Protein AF-A0A357B4R1-F1 (afdb_monomer)

Solvent-accessible surface area (backbone atoms only — not comparable to full-atom values): 4117 Å² total; per-residue (Å²): 117,78,61,36,37,38,28,35,53,94,86,51,65,47,52,56,55,44,47,54,52,20,64,74,68,74,35,58,66,44,50,58,87,71,64,66,84,69,75,78,90,42,32,25,37,41,44,46,46,73,52,96,92,36,55,52,64,44,73,59,46,54,72,68,35,51,60,77,47,114

Foldseek 3Di:
DAAEEEEEDDPCPLVVVRVVVCVVVVHYYDYVVVVDDDPQPHEYAYHADQDPNDRPCVVVCVVRHNYDYD

Sequence (70 aa):
MVSAIYYSSQTGHTRQYARLLAEALSLPWYDMARRVPAPKSREVIYMGWLFAGKVKGYEKAAKENRVKAV

Mean predicted aligned error: 7.3 Å

Nearest PDB structures (foldseek):
  5a6s-assembly1_B-2  TM=7.056E-01  e=4.575E-02  Clostridium phage phiCTP1
  5ux5-assembly4_D  TM=5.532E-01  e=1.188E-01  Corynebacterium freiburgense
  5ux5-assembly1_A  TM=5.644E-01  e=1.561E-01  Corynebacterium freiburgense
  8oy0-assembly1_A  TM=4.705E-01  e=1.383E+00  Acinetobacter baumannii ATCC 17978
  8oy0-assembly1_D  TM=4.705E-01  e=1.383E+00  Acinetobacter baumannii ATCC 17978

Secondary structure (DSSP, 8-state):
-EEEEEE--SSSHHHHHHHHHHHHHT--EEEGGGT----TT-EEEEEPPEETTEETTHHHHHHHSEEEE-

Radius of gyration: 11.0 Å; Cα contacts (8 Å, |Δi|>4): 116; chains: 1; bounding box: 29×24×27 Å

pLDDT: mean 74.09, std 8.83, range [52.22, 88.5]

Structure (mmCIF, N/CA/C/O backbone):
data_AF-A0A357B4R1-F1
#
_entry.id   AF-A0A357B4R1-F1
#
loop_
_atom_site.group_PDB
_atom_site.id
_atom_site.type_symbol
_atom_site.label_atom_id
_atom_site.label_alt_id
_atom_site.label_comp_id
_atom_site.label_asym_id
_atom_site.label_entity_id
_atom_site.label_seq_id
_atom_site.pdbx_PDB_ins_code
_atom_site.Cartn_x
_atom_site.Cartn_y
_atom_site.Cartn_z
_atom_site.occupancy
_atom_site.B_iso_or_equiv
_atom_site.auth_seq_id
_atom_site.auth_comp_id
_atom_site.auth_asym_id
_atom_site.auth_atom_id
_atom_site.pdbx_PDB_model_num
ATOM 1 N N . MET A 1 1 ? -16.512 -0.028 -4.799 1.00 60.34 1 MET A N 1
ATOM 2 C CA . MET A 1 1 ? -15.511 -0.966 -5.340 1.00 60.34 1 MET A CA 1
ATOM 3 C C . MET A 1 1 ? -14.116 -0.403 -5.117 1.00 60.34 1 MET A C 1
ATOM 5 O O . MET A 1 1 ? -13.848 0.731 -5.512 1.00 60.34 1 MET A O 1
ATOM 9 N N . VAL A 1 2 ? -13.233 -1.196 -4.501 1.00 69.88 2 VAL A N 1
ATOM 10 C CA . VAL A 1 2 ? -11.800 -0.877 -4.388 1.00 69.88 2 VAL A CA 1
ATOM 11 C C . VAL A 1 2 ? -11.204 -0.792 -5.790 1.00 69.88 2 VAL A C 1
ATOM 13 O O . VAL A 1 2 ? -11.457 -1.667 -6.609 1.00 69.88 2 VAL A O 1
ATOM 16 N N . SER A 1 3 ? -10.467 0.276 -6.086 1.00 76.88 3 SER A N 1
ATOM 17 C CA . SER A 1 3 ? -9.973 0.541 -7.445 1.00 76.88 3 SER A CA 1
ATOM 18 C C . SER A 1 3 ? -8.455 0.592 -7.575 1.00 76.88 3 SER A C 1
ATOM 20 O O . SER A 1 3 ? -7.958 0.544 -8.695 1.00 76.88 3 SER A O 1
ATOM 22 N N . ALA A 1 4 ? -7.716 0.738 -6.475 1.00 78.50 4 ALA A N 1
ATOM 23 C CA . ALA A 1 4 ? -6.258 0.786 -6.506 1.00 78.50 4 ALA A CA 1
ATOM 24 C C . ALA A 1 4 ? -5.649 0.413 -5.151 1.00 78.50 4 ALA A C 1
ATOM 26 O O . ALA A 1 4 ? -6.270 0.588 -4.097 1.00 78.50 4 ALA A O 1
ATOM 27 N N . ILE A 1 5 ? -4.407 -0.060 -5.198 1.00 82.44 5 ILE A N 1
ATOM 28 C CA . ILE A 1 5 ? -3.591 -0.362 -4.024 1.00 82.44 5 ILE A CA 1
ATOM 29 C C . ILE A 1 5 ? -2.479 0.680 -3.932 1.00 82.44 5 ILE A C 1
ATOM 31 O O . ILE A 1 5 ? -1.655 0.812 -4.835 1.00 82.44 5 ILE A O 1
ATOM 35 N N . TYR A 1 6 ? -2.436 1.413 -2.828 1.00 80.75 6 TYR A N 1
ATOM 36 C CA . TYR A 1 6 ? -1.323 2.289 -2.492 1.00 80.75 6 TYR A CA 1
ATOM 37 C C . TYR A 1 6 ? -0.407 1.575 -1.530 1.00 80.75 6 TYR A C 1
ATOM 39 O O . TYR A 1 6 ? -0.874 0.963 -0.576 1.00 80.75 6 TYR A O 1
ATOM 47 N N . TYR A 1 7 ? 0.896 1.695 -1.738 1.00 81.38 7 TYR A N 1
ATOM 48 C CA . TYR A 1 7 ? 1.851 1.205 -0.762 1.00 81.38 7 TYR A CA 1
ATOM 49 C C . TYR A 1 7 ? 2.922 2.244 -0.456 1.00 81.38 7 TYR A C 1
ATOM 51 O O . TYR A 1 7 ? 3.254 3.095 -1.283 1.00 81.38 7 TYR A O 1
ATOM 59 N N . SER A 1 8 ? 3.468 2.172 0.752 1.00 80.25 8 SER A N 1
ATOM 60 C CA . SER A 1 8 ? 4.683 2.880 1.131 1.00 80.25 8 SER A CA 1
ATOM 61 C C . SER A 1 8 ? 5.691 1.886 1.692 1.00 80.25 8 SER A C 1
ATOM 63 O O . SER A 1 8 ? 5.394 1.074 2.572 1.00 80.25 8 SER A O 1
ATOM 65 N N . SER A 1 9 ? 6.907 1.924 1.154 1.00 70.00 9 SER A N 1
ATOM 66 C CA . SER A 1 9 ? 7.985 1.036 1.572 1.00 70.00 9 SER A CA 1
ATOM 67 C C . SER A 1 9 ? 9.254 1.829 1.827 1.00 70.00 9 SER A C 1
ATOM 69 O O . SER A 1 9 ? 9.627 2.665 1.010 1.00 70.00 9 SER A O 1
ATOM 71 N N . GLN A 1 10 ? 9.915 1.563 2.954 1.00 70.44 10 GLN A N 1
ATOM 72 C CA . GLN A 1 10 ? 11.214 2.162 3.262 1.00 70.44 10 GLN A CA 1
ATOM 73 C C . GLN A 1 10 ? 12.369 1.337 2.673 1.00 70.44 10 GLN A C 1
ATOM 75 O O . GLN A 1 10 ? 13.302 1.901 2.117 1.00 70.44 10 GLN A O 1
ATOM 80 N N . THR A 1 11 ? 12.279 0.006 2.750 1.00 67.94 11 THR A N 1
ATOM 81 C CA . THR A 1 11 ? 13.329 -0.939 2.317 1.00 67.94 11 THR A CA 1
ATOM 82 C C . THR A 1 11 ? 12.893 -1.866 1.177 1.00 67.94 11 THR A C 1
ATOM 84 O O . THR A 1 11 ? 13.653 -2.726 0.748 1.00 67.94 11 THR A O 1
ATOM 87 N N . GLY A 1 12 ? 11.675 -1.704 0.652 1.00 68.44 12 GLY A N 1
ATOM 88 C CA . GLY A 1 12 ? 11.181 -2.444 -0.513 1.00 68.44 12 GLY A CA 1
ATOM 89 C C . GLY A 1 12 ? 10.388 -3.719 -0.205 1.00 68.44 12 GLY A C 1
ATOM 90 O O . GLY A 1 12 ? 9.787 -4.271 -1.124 1.00 68.44 12 GLY A O 1
ATOM 91 N N . HIS A 1 13 ? 10.295 -4.169 1.052 1.00 74.75 13 HIS A N 1
ATOM 92 C CA . HIS A 1 13 ? 9.506 -5.364 1.401 1.00 74.75 13 HIS A CA 1
ATOM 93 C C . HIS A 1 13 ? 8.007 -5.173 1.139 1.00 74.75 13 HIS A C 1
ATOM 95 O O . HIS A 1 13 ? 7.379 -5.998 0.480 1.00 74.75 13 HIS A O 1
ATOM 101 N N . THR A 1 14 ? 7.441 -4.043 1.569 1.00 80.38 14 THR A N 1
ATOM 102 C CA . THR A 1 14 ? 6.020 -3.712 1.354 1.00 80.38 14 THR A CA 1
ATOM 103 C C . THR A 1 14 ? 5.635 -3.703 -0.126 1.00 80.38 14 THR A C 1
ATOM 105 O O . THR A 1 14 ? 4.500 -4.013 -0.467 1.00 80.38 14 THR A O 1
ATOM 108 N N . ARG A 1 15 ? 6.582 -3.394 -1.023 1.00 81.75 15 ARG A N 1
ATOM 109 C CA . ARG A 1 15 ? 6.351 -3.409 -2.473 1.00 81.75 15 ARG A CA 1
ATOM 110 C C . ARG A 1 15 ? 6.028 -4.810 -2.988 1.00 81.75 15 ARG A C 1
ATOM 112 O O . ARG A 1 15 ? 5.172 -4.943 -3.856 1.00 81.75 15 ARG A O 1
ATOM 119 N N . GLN A 1 16 ? 6.704 -5.840 -2.477 1.00 83.56 16 GLN A N 1
ATOM 120 C CA . GLN A 1 16 ? 6.460 -7.221 -2.906 1.00 83.56 16 GLN A CA 1
ATOM 121 C C . GLN A 1 16 ? 5.060 -7.679 -2.491 1.00 83.56 16 GLN A C 1
ATOM 123 O O . GLN A 1 16 ? 4.322 -8.201 -3.319 1.00 83.56 16 GLN A O 1
ATOM 128 N N . TYR A 1 17 ? 4.654 -7.384 -1.254 1.00 85.06 17 TYR A N 1
ATOM 129 C CA . TYR A 1 17 ? 3.298 -7.674 -0.778 1.00 85.06 17 TYR A CA 1
ATOM 130 C C . TYR A 1 17 ? 2.229 -6.898 -1.548 1.00 85.06 17 TYR A C 1
ATOM 132 O O . TYR A 1 17 ? 1.220 -7.473 -1.950 1.00 85.06 17 TYR A O 1
ATOM 140 N 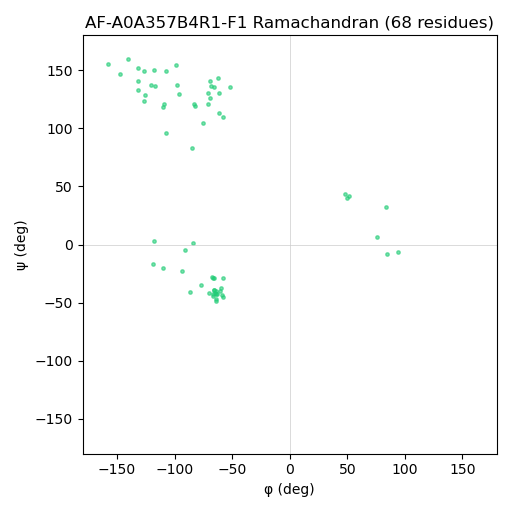N . ALA A 1 18 ? 2.475 -5.614 -1.823 1.00 83.62 18 ALA A N 1
ATOM 141 C CA . ALA A 1 18 ? 1.562 -4.802 -2.614 1.00 83.62 18 ALA A CA 1
ATOM 142 C C . ALA A 1 18 ? 1.361 -5.357 -4.021 1.00 83.62 18 ALA A C 1
ATOM 144 O O . ALA A 1 18 ? 0.234 -5.393 -4.508 1.00 83.62 18 ALA A O 1
ATOM 145 N N . ARG A 1 19 ? 2.441 -5.840 -4.642 1.00 85.62 19 ARG A N 1
ATOM 146 C CA . ARG A 1 19 ? 2.388 -6.508 -5.938 1.00 85.62 19 ARG A CA 1
ATOM 147 C C . ARG A 1 19 ? 1.586 -7.811 -5.873 1.00 85.62 19 ARG A C 1
ATOM 149 O O . ARG A 1 19 ? 0.705 -7.988 -6.702 1.00 85.62 19 ARG A O 1
ATOM 156 N N . LEU A 1 20 ? 1.842 -8.680 -4.894 1.00 88.50 20 LEU A N 1
ATOM 157 C CA . LEU A 1 20 ? 1.112 -9.948 -4.751 1.00 88.50 20 LEU A CA 1
ATOM 158 C C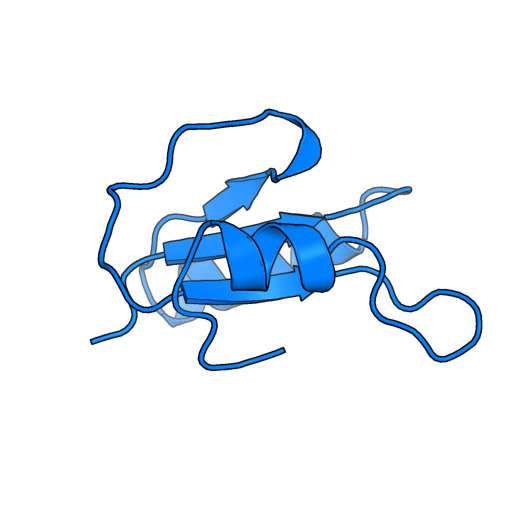 . LEU A 1 20 ? -0.393 -9.722 -4.575 1.00 88.50 20 LEU A C 1
ATOM 160 O O . LEU A 1 20 ? -1.203 -10.382 -5.222 1.00 88.50 20 LEU A O 1
ATOM 164 N N . LEU A 1 21 ? -0.774 -8.751 -3.739 1.00 85.31 21 LEU A N 1
ATOM 165 C CA . LEU A 1 21 ? -2.178 -8.398 -3.541 1.00 85.31 21 LEU A CA 1
ATOM 166 C C . LEU A 1 21 ? -2.798 -7.805 -4.815 1.00 85.31 21 LEU A C 1
ATOM 168 O O . LEU A 1 21 ? -3.946 -8.091 -5.142 1.00 85.31 21 LEU A O 1
ATOM 172 N N . ALA A 1 22 ? -2.038 -6.989 -5.542 1.00 86.38 22 ALA A N 1
ATOM 173 C CA . ALA A 1 22 ? -2.462 -6.406 -6.806 1.00 86.38 22 ALA A CA 1
ATOM 174 C C . ALA A 1 22 ? -2.675 -7.457 -7.895 1.00 86.38 22 ALA A C 1
ATOM 176 O O . ALA A 1 22 ? -3.676 -7.386 -8.599 1.00 86.38 22 ALA A O 1
ATOM 177 N N . GLU A 1 23 ? -1.785 -8.446 -7.994 1.00 87.00 23 GLU A N 1
ATOM 178 C CA . GLU A 1 23 ? -1.932 -9.588 -8.902 1.00 87.00 23 GLU A CA 1
ATOM 179 C C . GLU A 1 23 ? -3.164 -10.427 -8.522 1.00 87.00 23 GLU A C 1
ATOM 181 O O . GLU A 1 23 ? -3.968 -10.754 -9.391 1.00 87.00 23 GLU A O 1
ATOM 186 N N . ALA A 1 24 ? -3.390 -10.678 -7.227 1.00 87.75 24 ALA A N 1
ATOM 187 C CA . ALA A 1 24 ? -4.555 -11.428 -6.751 1.00 87.75 24 ALA A CA 1
ATOM 188 C C . ALA A 1 24 ? -5.892 -10.709 -7.009 1.00 87.75 24 ALA A C 1
ATOM 190 O O . ALA A 1 24 ? -6.884 -11.342 -7.361 1.00 87.75 24 ALA A O 1
ATOM 191 N N . LEU A 1 25 ? -5.928 -9.384 -6.841 1.00 83.56 25 LEU A N 1
ATOM 192 C CA . LEU A 1 25 ? -7.130 -8.568 -7.044 1.00 83.56 25 LEU A CA 1
ATOM 193 C C . LEU A 1 25 ? -7.259 -8.035 -8.481 1.00 83.56 25 LEU A C 1
ATOM 195 O O . LEU A 1 25 ? -8.258 -7.393 -8.796 1.00 83.56 25 LEU A O 1
ATOM 199 N N . SER A 1 26 ? -6.260 -8.268 -9.342 1.00 84.12 26 SER A N 1
ATOM 200 C CA . SER A 1 26 ? -6.132 -7.638 -10.667 1.00 84.12 26 SER A CA 1
ATOM 201 C C . SER A 1 26 ? -6.296 -6.109 -10.626 1.00 84.12 26 SER A C 1
ATOM 203 O O . SER A 1 26 ? -6.935 -5.506 -11.489 1.00 84.12 26 SER A O 1
ATOM 205 N N . LEU A 1 27 ? -5.730 -5.470 -9.597 1.00 83.25 27 LEU A N 1
ATOM 206 C CA . LEU A 1 27 ? -5.817 -4.025 -9.374 1.00 83.25 27 LEU A CA 1
ATOM 207 C C . LEU A 1 27 ? -4.484 -3.325 -9.667 1.00 83.25 27 LEU A C 1
ATOM 209 O O . LEU A 1 27 ? -3.419 -3.895 -9.438 1.00 83.25 27 LEU A O 1
ATOM 213 N N . PRO A 1 28 ? -4.503 -2.057 -10.113 1.00 82.38 28 PRO A N 1
ATOM 214 C CA . PRO A 1 28 ? -3.283 -1.277 -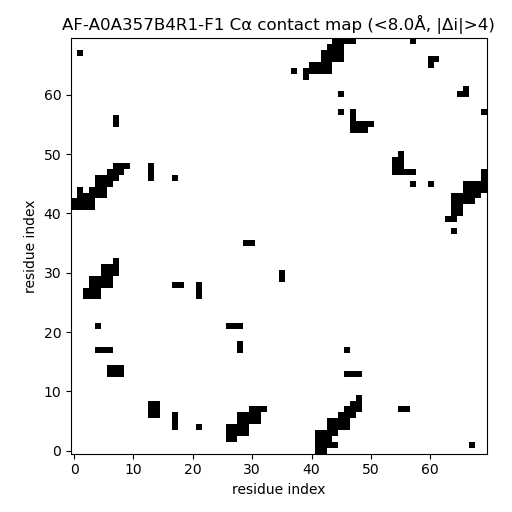10.246 1.00 82.38 28 PRO A CA 1
ATOM 215 C C . PRO A 1 28 ? -2.695 -0.947 -8.866 1.00 82.38 28 PRO A C 1
ATOM 217 O O . PRO A 1 28 ? -3.421 -0.623 -7.918 1.00 82.38 28 PRO A O 1
ATOM 220 N N . TRP A 1 29 ? -1.366 -0.997 -8.766 1.00 81.25 29 TRP A N 1
ATOM 221 C CA . TRP A 1 29 ? -0.620 -0.669 -7.553 1.00 81.25 29 TRP A CA 1
ATOM 222 C C . TRP A 1 29 ? 0.286 0.544 -7.774 1.00 81.25 29 TRP A C 1
ATOM 224 O O . TRP A 1 29 ? 0.960 0.657 -8.799 1.00 81.25 29 TRP A O 1
ATOM 234 N N . TYR A 1 30 ? 0.306 1.457 -6.803 1.00 79.81 30 TYR A N 1
ATOM 235 C CA . TYR A 1 30 ? 1.036 2.720 -6.886 1.00 79.81 30 TYR A CA 1
ATOM 236 C C . TYR A 1 30 ? 1.875 2.972 -5.638 1.00 79.81 30 TYR A C 1
ATOM 238 O O . TYR A 1 30 ? 1.451 2.727 -4.507 1.00 79.81 30 TYR A O 1
ATOM 246 N N . ASP A 1 31 ? 3.071 3.514 -5.859 1.00 76.44 31 ASP A N 1
ATOM 247 C CA . ASP A 1 31 ? 3.963 3.932 -4.784 1.00 76.44 31 ASP A CA 1
ATOM 248 C C . ASP A 1 31 ? 3.576 5.327 -4.291 1.00 76.44 31 ASP A C 1
ATOM 250 O O . ASP A 1 31 ? 3.608 6.306 -5.048 1.00 76.44 31 ASP A O 1
ATOM 254 N N . MET A 1 32 ? 3.242 5.431 -3.007 1.00 71.19 32 MET A N 1
ATOM 255 C CA . MET A 1 32 ? 2.896 6.708 -2.399 1.00 71.19 32 MET A CA 1
ATOM 256 C C . MET A 1 32 ? 4.096 7.668 -2.338 1.00 71.19 32 MET A C 1
ATOM 258 O O . MET A 1 32 ? 3.917 8.883 -2.431 1.00 71.19 32 MET A O 1
ATOM 262 N N . ALA A 1 33 ? 5.327 7.150 -2.244 1.00 67.50 33 ALA A N 1
ATOM 263 C CA . ALA A 1 33 ? 6.538 7.969 -2.269 1.00 67.50 33 ALA A CA 1
ATOM 264 C C . ALA A 1 33 ? 6.741 8.651 -3.630 1.00 67.50 33 ALA A C 1
ATOM 266 O O . ALA A 1 33 ? 7.282 9.754 -3.693 1.00 67.50 33 ALA A O 1
ATOM 267 N N . ARG A 1 34 ? 6.255 8.034 -4.717 1.00 63.84 34 ARG A N 1
ATOM 268 C CA . ARG A 1 34 ? 6.335 8.590 -6.076 1.00 63.84 34 ARG A CA 1
ATOM 269 C C . ARG A 1 34 ? 5.216 9.580 -6.411 1.00 63.84 34 ARG A C 1
ATOM 271 O O . ARG A 1 34 ? 5.223 10.102 -7.520 1.00 63.84 34 ARG A O 1
ATOM 278 N N . ARG A 1 35 ? 4.295 9.874 -5.476 1.00 58.81 35 ARG A N 1
ATOM 279 C CA . ARG A 1 35 ? 3.208 10.865 -5.650 1.00 58.81 35 ARG A CA 1
ATOM 280 C C . ARG A 1 35 ? 2.457 10.703 -6.979 1.00 58.81 35 ARG A C 1
ATOM 282 O O . ARG A 1 35 ? 2.163 11.681 -7.661 1.00 58.81 35 ARG A O 1
ATOM 289 N N . VAL A 1 36 ? 2.145 9.467 -7.361 1.00 57.84 36 VAL A N 1
ATOM 290 C CA . VAL A 1 36 ? 1.322 9.246 -8.554 1.00 57.84 36 VAL A CA 1
ATOM 291 C C . VAL A 1 36 ? -0.106 9.687 -8.216 1.00 57.84 36 VAL A C 1
ATOM 293 O O . VAL A 1 36 ? -0.665 9.165 -7.246 1.00 57.84 36 VAL A O 1
ATOM 296 N N . PRO A 1 37 ? -0.695 10.653 -8.946 1.00 52.59 37 PRO A N 1
ATOM 297 C CA . PRO A 1 37 ? -2.035 11.131 -8.652 1.00 52.59 37 PRO A CA 1
ATOM 298 C C . PRO A 1 37 ? -3.025 9.978 -8.800 1.00 52.59 37 PRO A C 1
ATOM 300 O O . PRO A 1 37 ? -3.245 9.449 -9.889 1.00 52.59 37 PRO A O 1
ATOM 303 N N . ALA A 1 38 ? -3.611 9.582 -7.674 1.00 56.59 38 ALA A N 1
ATOM 304 C CA . ALA A 1 38 ? -4.772 8.717 -7.662 1.00 56.59 38 ALA A CA 1
ATOM 305 C C . ALA A 1 38 ? -5.931 9.421 -8.367 1.00 56.59 38 ALA A C 1
ATOM 307 O O . ALA A 1 38 ? -6.111 10.629 -8.160 1.00 56.59 38 ALA A O 1
ATOM 308 N N . PRO A 1 39 ? -6.778 8.707 -9.124 1.00 53.84 39 PRO A N 1
ATOM 309 C CA . PRO A 1 39 ? -8.088 9.240 -9.452 1.00 53.84 39 PRO A CA 1
ATOM 310 C C . PRO A 1 39 ? -8.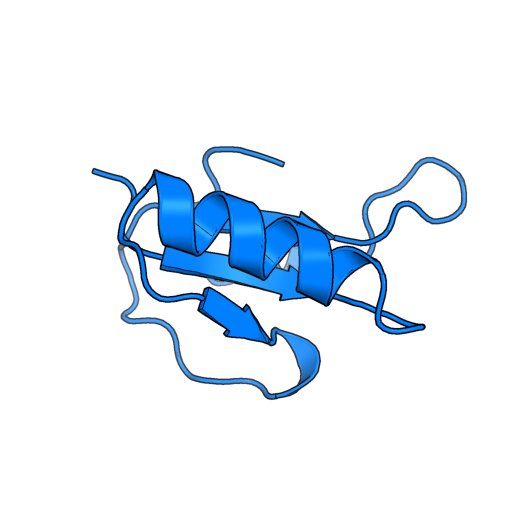825 9.538 -8.137 1.00 53.84 39 PRO A C 1
ATOM 312 O O . PRO A 1 39 ? -9.182 8.625 -7.387 1.00 53.84 39 PRO A O 1
ATOM 315 N N . LYS A 1 40 ? -9.004 10.834 -7.843 1.00 52.22 40 LYS A N 1
ATOM 316 C CA . LYS A 1 40 ? -9.760 11.320 -6.684 1.00 52.22 40 LYS A CA 1
ATOM 317 C C . LYS A 1 40 ? -11.135 10.639 -6.677 1.00 52.22 40 LYS A C 1
ATOM 319 O O . LYS A 1 40 ? -11.779 10.552 -7.720 1.00 52.22 40 LYS A O 1
ATOM 324 N N . SER A 1 41 ? -11.565 10.174 -5.503 1.00 54.66 41 SER A N 1
ATOM 325 C CA . SER A 1 41 ? -12.875 9.537 -5.253 1.00 54.66 41 SER A CA 1
ATOM 326 C C . SER A 1 41 ? -13.014 8.041 -5.569 1.00 54.66 41 SER A C 1
ATOM 328 O O . SER A 1 41 ? -14.112 7.583 -5.885 1.00 54.66 41 SER A O 1
ATOM 330 N N . ARG A 1 42 ? -11.955 7.238 -5.413 1.00 65.88 42 ARG A N 1
ATOM 331 C CA . ARG A 1 42 ? -12.067 5.767 -5.404 1.00 65.88 42 ARG A CA 1
ATOM 332 C C . ARG A 1 42 ? -11.618 5.156 -4.078 1.00 65.88 42 ARG A C 1
ATOM 334 O O . ARG A 1 42 ? -10.810 5.734 -3.355 1.00 65.88 42 ARG A O 1
ATOM 341 N N . GLU A 1 43 ? -12.208 4.013 -3.733 1.00 74.50 43 GLU A N 1
ATOM 342 C CA . GLU A 1 43 ? -11.827 3.243 -2.547 1.00 74.50 43 GLU A CA 1
ATOM 343 C C . GLU A 1 43 ? -10.455 2.612 -2.787 1.00 74.50 43 GLU A C 1
ATOM 345 O O . GLU A 1 43 ? -10.229 2.000 -3.835 1.00 74.50 43 GLU A O 1
ATOM 350 N N . VAL A 1 44 ? -9.540 2.773 -1.835 1.00 78.06 44 VAL A N 1
ATOM 351 C CA . VAL A 1 44 ? -8.165 2.284 -1.970 1.00 78.06 44 VAL A CA 1
ATOM 352 C C . VAL A 1 44 ? -7.763 1.413 -0.789 1.00 78.06 44 VAL A C 1
ATOM 354 O O . VAL A 1 44 ? -8.231 1.616 0.336 1.00 78.0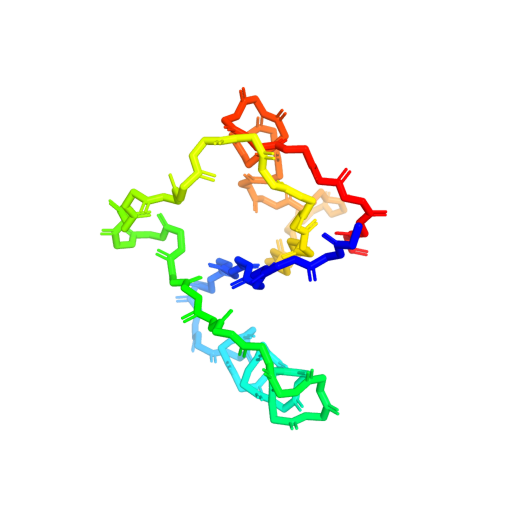6 44 VAL A O 1
ATOM 357 N N . ILE A 1 45 ? -6.881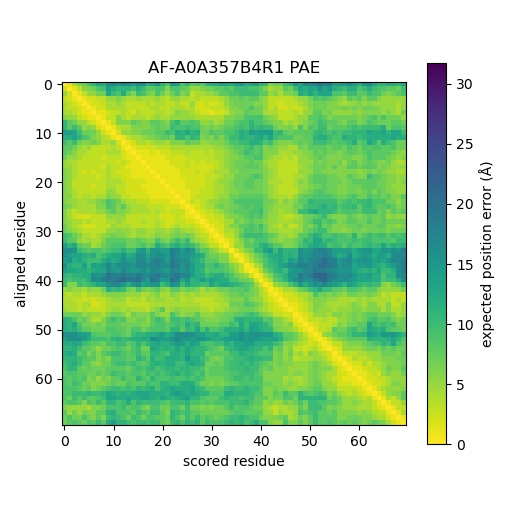 0.452 -1.050 1.00 81.12 45 ILE A N 1
ATOM 358 C CA . ILE A 1 45 ? -6.194 -0.326 -0.012 1.00 81.12 45 ILE A CA 1
ATOM 359 C C . ILE A 1 45 ? -4.837 0.325 0.215 1.00 81.12 45 ILE A C 1
ATOM 361 O O . ILE A 1 45 ? -4.121 0.582 -0.753 1.00 81.12 45 ILE A O 1
ATOM 365 N N . TYR A 1 46 ? -4.493 0.613 1.467 1.00 81.19 46 TYR A N 1
ATOM 366 C CA . TYR A 1 46 ? -3.217 1.227 1.810 1.00 81.19 46 TYR A CA 1
ATOM 367 C C . TYR A 1 46 ? -2.317 0.233 2.541 1.00 81.19 46 TYR A C 1
ATOM 369 O O . TYR A 1 46 ? -2.636 -0.189 3.638 1.00 81.19 46 TYR A O 1
ATOM 377 N N . MET A 1 47 ? -1.160 -0.083 1.971 1.00 79.56 47 MET A N 1
ATOM 378 C CA . MET A 1 47 ? -0.130 -0.902 2.603 1.00 79.56 47 MET A CA 1
ATOM 379 C C . MET A 1 47 ? 1.055 -0.038 3.003 1.00 79.56 47 MET A C 1
ATOM 381 O O . MET A 1 47 ? 1.941 0.259 2.201 1.00 79.56 47 MET A O 1
ATOM 385 N N . GLY A 1 48 ? 1.076 0.380 4.261 1.00 77.12 48 GLY A N 1
ATOM 386 C CA . GLY A 1 48 ? 2.218 1.084 4.821 1.00 77.12 48 GLY A CA 1
ATOM 387 C C . GLY A 1 48 ? 3.124 0.162 5.617 1.00 77.12 48 GLY A C 1
ATOM 388 O O . GLY A 1 48 ? 2.702 -0.848 6.170 1.00 77.12 48 GLY A O 1
ATOM 389 N N . TRP A 1 49 ? 4.389 0.543 5.715 1.00 74.25 49 TRP A N 1
ATOM 390 C CA . TRP A 1 49 ? 5.279 -0.048 6.702 1.00 74.25 49 TRP A CA 1
ATOM 391 C C . TRP A 1 49 ? 4.858 0.372 8.121 1.00 74.25 49 TRP A C 1
ATOM 393 O O . TRP A 1 49 ? 4.526 1.535 8.386 1.00 74.25 49 TRP A O 1
AT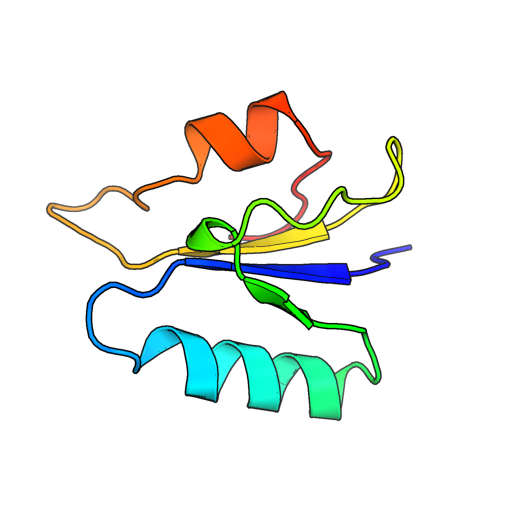OM 403 N N . LEU A 1 50 ? 4.859 -0.602 9.029 1.00 74.88 50 LEU A N 1
ATOM 404 C CA . LEU A 1 50 ? 4.607 -0.390 10.447 1.00 74.88 50 LEU A CA 1
ATOM 405 C C . LEU A 1 50 ? 5.906 0.084 11.105 1.00 74.88 50 LEU A C 1
ATOM 407 O O . LEU A 1 50 ? 6.904 -0.633 11.102 1.00 74.88 50 LEU A O 1
ATOM 411 N N . PHE A 1 51 ? 5.895 1.278 11.687 1.00 68.69 51 PHE A N 1
ATOM 412 C CA . PHE A 1 51 ? 7.011 1.794 12.470 1.00 68.69 51 PHE A CA 1
ATOM 413 C C . PHE A 1 51 ? 6.512 2.229 13.843 1.00 68.69 51 PHE A C 1
ATOM 415 O O . PHE A 1 51 ? 5.602 3.053 13.940 1.00 68.69 51 PHE A O 1
ATOM 422 N N . ALA A 1 52 ? 7.097 1.663 14.903 1.00 69.31 52 ALA A N 1
ATOM 423 C CA . ALA A 1 52 ? 6.738 1.955 16.294 1.00 69.31 52 ALA A CA 1
ATOM 424 C C . ALA A 1 52 ? 5.223 1.833 16.584 1.00 69.31 52 ALA A C 1
ATOM 426 O O . ALA A 1 52 ? 4.628 2.689 17.235 1.00 69.31 52 ALA A O 1
ATOM 427 N N . GLY A 1 53 ? 4.576 0.795 16.038 1.00 71.62 53 GLY A N 1
ATOM 428 C CA . GLY A 1 53 ? 3.140 0.549 16.226 1.00 71.62 53 GLY A CA 1
ATOM 429 C C . GLY A 1 53 ? 2.211 1.463 15.419 1.00 71.62 53 GLY A C 1
ATOM 430 O O . GLY A 1 53 ? 0.998 1.393 15.590 1.00 71.62 53 GLY A O 1
ATOM 431 N N . LYS A 1 54 ? 2.745 2.309 14.527 1.00 70.81 54 LYS A N 1
ATOM 432 C CA . LYS A 1 54 ? 1.952 3.160 13.631 1.00 70.81 54 LYS A CA 1
ATOM 433 C C . LYS A 1 54 ? 2.270 2.857 12.174 1.00 70.81 54 LYS A C 1
ATOM 435 O O . LYS A 1 54 ? 3.431 2.743 11.786 1.00 70.81 54 LYS A O 1
ATOM 440 N N . VAL A 1 55 ? 1.235 2.784 11.342 1.00 76.06 55 VAL A N 1
ATOM 441 C CA . VAL A 1 55 ? 1.405 2.675 9.892 1.00 76.06 55 VAL A CA 1
ATOM 442 C C . VAL A 1 55 ? 1.817 4.046 9.352 1.00 76.06 55 VAL A C 1
ATOM 444 O O . VAL A 1 55 ? 1.013 4.978 9.257 1.00 76.06 55 VAL A O 1
ATOM 447 N N . LYS A 1 56 ? 3.097 4.203 9.010 1.00 72.12 56 LYS A N 1
ATOM 448 C CA . LYS A 1 56 ? 3.621 5.468 8.481 1.00 72.12 56 LYS A CA 1
ATOM 449 C C . LYS A 1 56 ? 2.985 5.760 7.121 1.00 72.12 56 LYS A C 1
ATOM 451 O O . LYS A 1 56 ? 2.872 4.881 6.274 1.00 72.12 56 LYS A O 1
ATOM 456 N N . GLY A 1 57 ? 2.570 7.011 6.912 1.00 72.31 57 GLY A N 1
ATOM 457 C CA . GLY A 1 57 ? 1.955 7.486 5.663 1.00 72.31 57 GLY A CA 1
ATOM 458 C C . GLY A 1 57 ? 0.444 7.244 5.545 1.00 72.31 57 GLY A C 1
ATOM 459 O O . GLY A 1 57 ? -0.175 7.840 4.665 1.00 72.31 57 GLY A O 1
ATOM 460 N N . TYR A 1 58 ? -0.164 6.487 6.471 1.00 73.75 58 TYR A N 1
ATOM 461 C CA . TYR A 1 58 ? -1.615 6.269 6.502 1.00 73.75 58 TYR A CA 1
ATOM 462 C C . TYR A 1 58 ? -2.396 7.582 6.619 1.00 73.75 58 TYR A C 1
ATOM 464 O O . TYR A 1 58 ? -3.325 7.804 5.857 1.00 73.75 58 TYR A O 1
ATOM 472 N N . GLU A 1 59 ? -1.983 8.498 7.499 1.00 71.94 59 GLU A N 1
ATOM 473 C CA . GLU A 1 59 ? -2.672 9.786 7.6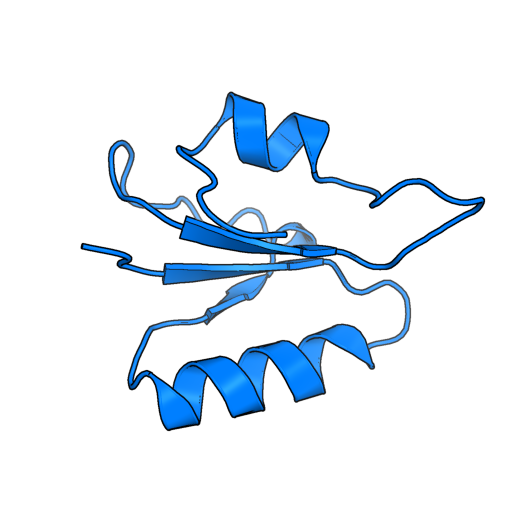83 1.00 71.94 59 GLU A CA 1
ATOM 474 C C . GLU A 1 59 ? -2.709 10.626 6.398 1.00 71.94 59 GLU A C 1
ATOM 476 O O . GLU A 1 59 ? -3.714 11.266 6.101 1.00 71.94 59 GLU A O 1
ATOM 481 N N . LYS A 1 60 ? -1.636 10.594 5.595 1.00 71.69 60 LYS A N 1
ATOM 482 C CA . LYS A 1 60 ? -1.617 11.258 4.283 1.00 71.69 60 LYS A CA 1
ATOM 483 C C . LYS A 1 60 ? -2.528 10.533 3.292 1.00 71.69 60 LYS A C 1
ATOM 485 O O . LYS A 1 60 ? -3.263 11.184 2.558 1.00 71.69 60 LYS A O 1
ATOM 490 N N . ALA A 1 61 ? -2.511 9.199 3.301 1.00 70.44 61 ALA A N 1
ATOM 491 C CA . ALA A 1 61 ? -3.309 8.387 2.388 1.00 70.44 61 ALA A CA 1
ATOM 492 C C . ALA A 1 61 ? -4.808 8.530 2.667 1.00 70.44 61 ALA A C 1
ATOM 494 O O . ALA A 1 61 ? -5.573 8.720 1.730 1.00 70.44 61 ALA A O 1
ATOM 495 N N . ALA A 1 62 ? -5.206 8.521 3.938 1.00 73.12 62 ALA A N 1
ATOM 496 C CA . ALA A 1 62 ? -6.577 8.734 4.389 1.00 73.12 62 ALA A CA 1
ATOM 497 C C . ALA A 1 62 ? -7.071 10.168 4.144 1.00 73.12 62 ALA A C 1
ATOM 499 O O . ALA A 1 62 ? -8.265 10.385 3.962 1.00 73.12 62 ALA A O 1
ATOM 500 N N . LYS A 1 63 ? -6.164 11.154 4.120 1.00 73.00 63 LYS A N 1
ATOM 501 C CA . LYS A 1 63 ? -6.511 12.548 3.816 1.00 73.00 63 LYS A CA 1
ATOM 502 C C . LYS A 1 63 ? -6.736 12.786 2.321 1.00 73.00 63 LYS A C 1
ATOM 504 O O . LYS A 1 63 ? -7.575 13.602 1.955 1.00 73.00 63 LYS A O 1
ATOM 509 N N . GLU A 1 64 ? -5.988 12.095 1.463 1.00 68.75 64 GLU A N 1
ATOM 510 C CA . GLU A 1 64 ? -6.066 12.249 0.003 1.00 68.75 64 GLU A CA 1
ATOM 511 C C . GLU A 1 64 ? -7.017 11.239 -0.666 1.00 68.75 64 GLU A C 1
ATOM 513 O O . GLU A 1 64 ? -7.520 11.506 -1.757 1.00 68.75 64 GLU A O 1
ATOM 518 N N . ASN A 1 65 ? -7.290 10.096 -0.025 1.00 68.44 65 ASN A N 1
ATOM 519 C CA . ASN A 1 65 ? -8.064 8.988 -0.584 1.00 68.44 65 ASN A CA 1
ATOM 520 C C . ASN A 1 65 ? -9.003 8.349 0.448 1.00 68.44 65 ASN A C 1
ATOM 522 O O . ASN A 1 65 ? -8.787 8.411 1.656 1.00 68.44 65 ASN A O 1
ATOM 526 N N . ARG A 1 66 ? -10.032 7.642 -0.037 1.00 73.50 66 ARG A N 1
ATOM 527 C CA . ARG A 1 66 ? -10.962 6.887 0.813 1.00 73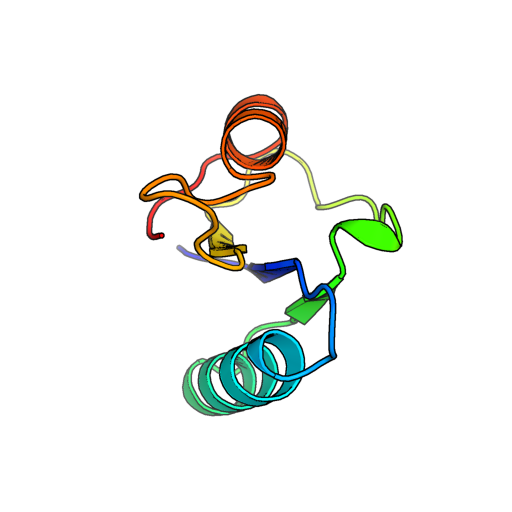.50 66 ARG A CA 1
ATOM 528 C C . ARG A 1 66 ? -10.382 5.501 1.116 1.00 73.50 66 ARG A C 1
ATOM 530 O O . ARG A 1 66 ? -10.693 4.530 0.426 1.00 73.50 66 ARG A O 1
ATOM 537 N N . VAL A 1 67 ? -9.507 5.426 2.119 1.00 75.25 67 VAL A N 1
ATOM 538 C CA . VAL A 1 67 ? -8.868 4.168 2.541 1.00 75.25 67 VAL A CA 1
ATOM 539 C C . VAL A 1 67 ? -9.906 3.248 3.187 1.00 75.25 67 VAL A C 1
ATOM 541 O O . VAL A 1 67 ? -10.625 3.665 4.095 1.00 75.25 67 VAL A O 1
ATOM 544 N N . LYS A 1 68 ? -10.014 2.009 2.697 1.00 78.44 68 LYS A N 1
ATOM 545 C CA . LYS A 1 68 ? -10.969 1.003 3.202 1.00 78.44 68 LYS A CA 1
ATOM 546 C C . LYS A 1 68 ? -10.320 -0.150 3.958 1.00 78.44 68 LYS A C 1
ATOM 548 O O . LYS A 1 68 ? -11.003 -0.803 4.737 1.00 78.44 68 LYS A O 1
ATOM 553 N N . ALA A 1 69 ? -9.029 -0.374 3.741 1.00 73.12 69 ALA A N 1
ATOM 554 C CA . ALA A 1 69 ? -8.246 -1.386 4.433 1.00 73.12 69 ALA A CA 1
ATOM 555 C C . ALA A 1 69 ? -6.800 -0.904 4.593 1.00 73.12 69 ALA A C 1
ATOM 557 O O . ALA A 1 69 ? -6.297 -0.172 3.726 1.00 73.12 69 ALA A O 1
ATOM 558 N N . VAL A 1 70 ? -6.182 -1.309 5.704 1.00 70.75 70 VAL A N 1
ATOM 559 C CA . VAL A 1 70 ? -4.815 -0.973 6.126 1.00 70.75 70 VAL A CA 1
ATOM 560 C C . VAL A 1 70 ? -4.079 -2.231 6.547 1.00 70.75 70 VAL A C 1
ATOM 562 O O . VAL A 1 70 ? -4.759 -3.096 7.142 1.00 70.75 70 VAL A O 1
#